Protein AF-A0A9D3PNS1-F1 (afdb_monomer)

Organism: Megalops atlanticus (NCBI:txid7932)

Secondary structure (DSSP, 8-state):
--GGGSHHHHHHHHHTT----PPPTT-GGG-HHHHHHHHHHHHIIIII--SSHHHHHHHHHHIIIIIS-HHHHHHHHHHHHHHHHHHHHTTT-----

Radius of gyration: 16.99 Å; Cα contacts (8 Å, |Δi|>4): 52; chains: 1; bounding box: 42×31×45 Å

Foldseek 3Di:
DPPCPDPVNVVVCVVVVHPDDDDDPPCVVLPLVVVVVVVLVCCCVPPQVDPDPVSNVVSSVCCVVPVPDPVNSVVSVVVSVVVVVQCVVCVNDDPVD

InterPro domains:
  IPR036397 Ribonuclease H superfamily [G3DSA:3.30.420.10] (2-96)
  IPR038717 Tc1-like transposase, DDE domain [PF13358] (5-57)

Sequence (97 aa):
MIPNTATSVRACIESEGINWVPTPAESPDLNPIELVWASMKRCIRCEAKPKSRDELISAIQSFWKYKLTTKVCNNYIDHLDKVIEQVIVLNDGPTGM

Nearest PDB structures (foldseek):
  3k9j-assembly2_A  TM=8.234E-01  e=2.809E-01  Homo sapiens
  3f2k-assembly2_B  TM=8.281E-01  e=4.764E-01  Homo sapiens
  3f2k-assembly1_A  TM=4.246E-01  e=1.732E+00  Homo sapiens
  4cie-assembly1_B  TM=4.092E-01  e=3.303E+00  Human immunodeficiency virus 1

Solvent-accessible surface area (backbone atoms only — not comparable to full-atom values): 5948 Å² total; per-residue (Å²): 130,64,77,86,71,35,71,72,47,48,53,48,38,58,74,70,67,54,88,79,78,87,76,66,83,96,45,63,86,77,39,57,65,52,58,52,49,53,51,49,53,47,44,41,66,73,68,64,56,57,90,47,72,66,48,42,53,51,44,53,54,45,38,59,73,69,63,63,39,72,69,54,52,47,54,44,54,63,46,39,60,56,49,52,56,44,30,61,75,49,71,77,40,89,76,91,123

pLDDT: mean 85.48, std 12.01, range [47.34, 98.38]

Structure (mmCIF, N/CA/C/O backbone):
data_AF-A0A9D3PNS1-F1
#
_entry.id   AF-A0A9D3PNS1-F1
#
loop_
_atom_site.group_PDB
_atom_site.id
_atom_site.type_symbol
_atom_site.label_atom_id
_atom_site.label_alt_id
_atom_site.label_comp_id
_atom_site.label_asym_id
_atom_site.label_entity_id
_atom_site.label_seq_id
_atom_site.pdbx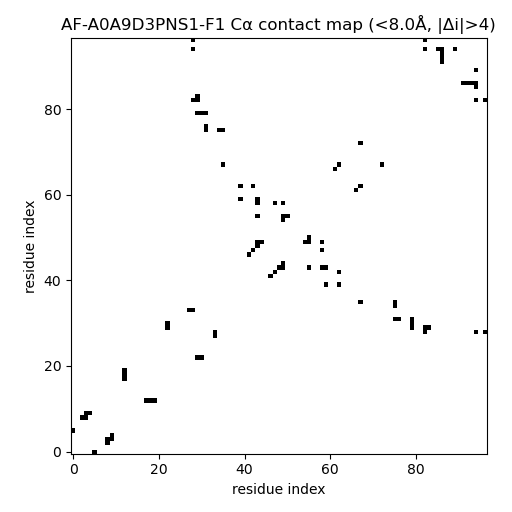_PDB_ins_code
_atom_site.Cartn_x
_atom_site.Cartn_y
_atom_site.Cartn_z
_atom_site.occupancy
_atom_site.B_iso_or_equiv
_atom_site.auth_seq_id
_atom_site.auth_comp_id
_atom_site.auth_asym_id
_atom_site.auth_atom_id
_atom_site.pdbx_PDB_model_num
ATOM 1 N N . MET A 1 1 ? 15.929 20.005 -6.134 1.00 47.34 1 MET A N 1
ATOM 2 C CA . MET A 1 1 ? 16.570 18.673 -6.124 1.00 47.34 1 MET A CA 1
ATOM 3 C C . MET A 1 1 ? 15.555 17.702 -5.554 1.00 47.34 1 MET A C 1
ATOM 5 O O . MET A 1 1 ? 15.073 17.966 -4.460 1.00 47.34 1 MET A O 1
ATOM 9 N N . ILE A 1 2 ? 15.165 16.661 -6.293 1.00 57.53 2 ILE A N 1
ATOM 10 C CA . ILE A 1 2 ? 14.289 15.618 -5.744 1.00 57.53 2 ILE A CA 1
ATOM 11 C C . ILE A 1 2 ? 15.157 14.786 -4.778 1.00 57.53 2 ILE A C 1
ATOM 13 O O . ILE A 1 2 ? 16.255 14.385 -5.175 1.00 57.53 2 ILE A O 1
ATOM 17 N N . PRO A 1 3 ? 14.761 14.583 -3.506 1.00 68.94 3 PRO A N 1
ATOM 18 C CA . PRO A 1 3 ? 15.649 14.003 -2.492 1.00 68.94 3 PRO A CA 1
ATOM 19 C C . PRO A 1 3 ? 16.205 12.622 -2.863 1.00 68.94 3 PRO A C 1
ATOM 21 O O . PRO A 1 3 ? 17.342 12.306 -2.526 1.00 68.94 3 PRO A O 1
ATOM 24 N N . ASN A 1 4 ? 15.438 11.823 -3.609 1.00 68.25 4 ASN A N 1
ATOM 25 C CA . ASN A 1 4 ? 15.802 10.469 -4.032 1.00 68.25 4 ASN A CA 1
ATOM 26 C C . ASN A 1 4 ? 16.830 10.408 -5.182 1.00 68.25 4 ASN A C 1
ATOM 28 O O . ASN A 1 4 ? 17.251 9.317 -5.547 1.00 68.25 4 ASN A O 1
ATOM 32 N N . THR A 1 5 ? 17.256 11.543 -5.750 1.00 72.81 5 THR A N 1
ATOM 33 C CA . THR A 1 5 ? 18.278 11.590 -6.816 1.00 72.81 5 THR A CA 1
ATOM 34 C C . THR A 1 5 ? 19.555 12.324 -6.405 1.00 72.81 5 THR A C 1
ATOM 36 O O . THR A 1 5 ? 20.395 12.607 -7.260 1.00 72.81 5 THR A O 1
ATOM 39 N N . ALA A 1 6 ? 19.703 12.680 -5.126 1.00 84.81 6 ALA A N 1
ATOM 40 C CA . ALA A 1 6 ? 20.919 13.309 -4.618 1.00 84.81 6 ALA A CA 1
ATOM 41 C C . ALA A 1 6 ? 22.137 12.378 -4.777 1.00 84.81 6 ALA A C 1
ATOM 43 O O . ALA A 1 6 ? 22.010 11.158 -4.681 1.00 84.81 6 ALA A O 1
ATOM 44 N N . THR A 1 7 ? 23.330 12.947 -4.978 1.00 83.69 7 THR A N 1
ATOM 45 C CA . THR A 1 7 ? 24.572 12.180 -5.199 1.00 83.69 7 THR A CA 1
A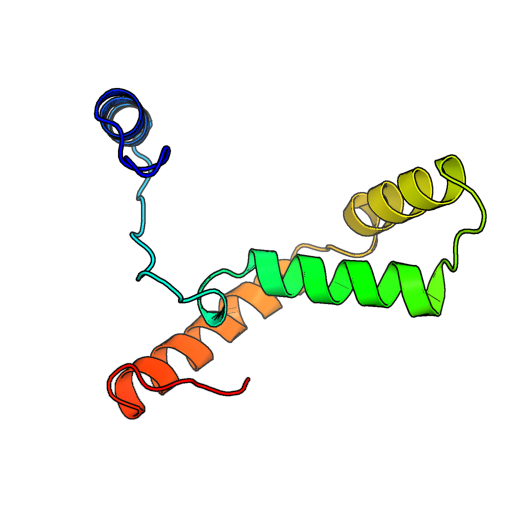TOM 46 C C . THR A 1 7 ? 24.853 11.183 -4.076 1.00 83.69 7 THR A C 1
ATOM 48 O O . THR A 1 7 ? 25.213 10.042 -4.342 1.00 83.69 7 THR A O 1
ATOM 51 N N . SER A 1 8 ? 24.631 11.587 -2.823 1.00 87.56 8 SER A N 1
ATOM 52 C CA . SER A 1 8 ? 24.790 10.715 -1.655 1.00 87.56 8 SER A CA 1
ATOM 53 C C . SER A 1 8 ? 23.806 9.542 -1.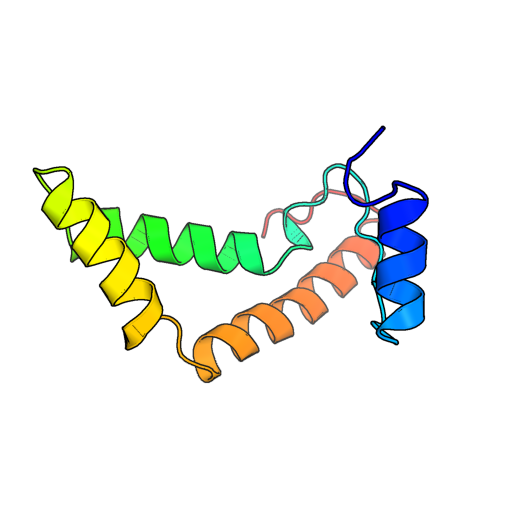648 1.00 87.56 8 SER A C 1
ATOM 55 O O . SER A 1 8 ? 24.173 8.439 -1.257 1.00 87.56 8 SER A O 1
ATOM 57 N N . VAL A 1 9 ? 22.571 9.758 -2.110 1.00 85.75 9 VAL A N 1
ATOM 58 C CA . VAL A 1 9 ? 21.550 8.706 -2.211 1.00 85.75 9 VAL A CA 1
ATOM 59 C C . VAL A 1 9 ? 21.905 7.724 -3.323 1.00 85.75 9 VAL A C 1
ATOM 61 O O . VAL A 1 9 ? 21.829 6.521 -3.104 1.00 85.75 9 VAL A O 1
ATOM 64 N N . ARG A 1 10 ? 22.366 8.213 -4.482 1.00 84.38 10 ARG A N 1
ATOM 65 C CA . ARG A 1 10 ? 22.826 7.352 -5.585 1.00 84.38 10 ARG A CA 1
ATOM 66 C C . ARG A 1 10 ? 24.014 6.484 -5.181 1.00 84.38 10 ARG A C 1
ATOM 68 O O . ARG A 1 10 ? 23.966 5.282 -5.393 1.00 84.38 10 ARG A O 1
ATOM 75 N N . ALA A 1 11 ? 25.015 7.072 -4.524 1.00 88.06 11 ALA A N 1
ATOM 76 C CA . ALA A 1 11 ? 26.171 6.329 -4.025 1.00 88.06 11 ALA A CA 1
ATOM 77 C C . ALA A 1 11 ? 25.771 5.226 -3.028 1.00 88.06 11 ALA A C 1
ATOM 79 O O . ALA A 1 11 ? 26.340 4.142 -3.064 1.00 88.06 11 ALA A O 1
ATOM 80 N N . CYS A 1 12 ? 24.772 5.483 -2.175 1.00 89.25 12 CYS A N 1
ATOM 81 C CA . CYS A 1 12 ? 24.231 4.489 -1.245 1.00 89.25 12 CYS A CA 1
ATOM 82 C C . CYS A 1 12 ? 23.479 3.360 -1.972 1.00 89.25 12 CYS A C 1
ATOM 84 O O . CYS A 1 12 ? 23.711 2.185 -1.706 1.00 89.25 12 CYS A O 1
ATOM 86 N N . ILE A 1 13 ? 22.617 3.700 -2.936 1.00 88.62 13 ILE A N 1
ATOM 87 C CA . ILE A 1 13 ? 21.908 2.714 -3.770 1.00 88.62 13 ILE A CA 1
ATOM 88 C C . ILE A 1 13 ? 22.909 1.802 -4.492 1.00 88.62 13 ILE A C 1
ATOM 90 O O . ILE A 1 13 ? 22.741 0.583 -4.491 1.00 88.62 13 ILE A O 1
ATOM 94 N N . GLU A 1 14 ? 23.962 2.388 -5.067 1.00 88.62 14 GLU A N 1
ATOM 95 C CA . GLU A 1 14 ? 25.028 1.655 -5.752 1.00 88.62 14 GLU A CA 1
ATOM 96 C C . GLU A 1 14 ? 25.836 0.776 -4.786 1.00 88.62 14 GLU A C 1
ATOM 98 O O . GLU A 1 14 ? 26.072 -0.392 -5.094 1.00 88.62 14 GLU A O 1
ATOM 103 N N . SER A 1 15 ? 26.225 1.287 -3.610 1.00 93.31 15 SER A N 1
ATOM 104 C CA . SER A 1 15 ? 27.013 0.515 -2.636 1.00 93.31 15 SER A CA 1
ATOM 105 C C . SER A 1 15 ? 26.260 -0.682 -2.060 1.00 93.31 15 SER A C 1
ATOM 107 O O . SER A 1 15 ? 26.875 -1.701 -1.762 1.00 93.31 15 SER A O 1
ATOM 109 N N . GLU A 1 16 ? 24.938 -0.570 -1.923 1.00 92.94 16 GLU A N 1
ATOM 110 C CA . GLU A 1 16 ? 24.065 -1.653 -1.454 1.00 92.94 16 GLU A CA 1
ATOM 111 C C . GLU A 1 16 ? 23.669 -2.629 -2.582 1.00 92.94 16 GLU A C 1
ATOM 113 O O . GLU A 1 16 ? 22.956 -3.602 -2.342 1.00 92.94 16 GLU A O 1
ATOM 118 N N . GLY A 1 17 ? 24.103 -2.386 -3.828 1.00 91.38 17 GLY A N 1
ATOM 119 C CA . GLY A 1 17 ? 23.756 -3.224 -4.980 1.00 91.38 17 GLY A CA 1
ATOM 120 C C . GLY A 1 17 ? 22.261 -3.214 -5.318 1.00 91.38 17 GLY A C 1
ATOM 121 O O . GLY A 1 17 ? 21.743 -4.177 -5.887 1.00 91.38 17 GLY A O 1
ATOM 122 N N . ILE A 1 18 ? 21.545 -2.147 -4.949 1.00 89.19 18 ILE A N 1
ATOM 123 C CA . ILE A 1 18 ? 20.103 -2.030 -5.161 1.00 89.19 18 ILE A CA 1
ATOM 124 C C . ILE A 1 18 ? 19.843 -1.697 -6.630 1.00 89.19 18 ILE A C 1
ATOM 126 O O . ILE A 1 18 ? 20.269 -0.658 -7.136 1.00 89.19 18 ILE A O 1
ATOM 130 N N . ASN A 1 19 ? 19.070 -2.546 -7.309 1.00 86.06 19 ASN A N 1
ATOM 131 C CA . ASN A 1 19 ? 18.571 -2.247 -8.647 1.00 86.06 19 ASN A CA 1
ATOM 132 C C . ASN A 1 19 ? 17.450 -1.199 -8.568 1.00 86.06 19 ASN A C 1
ATOM 134 O O . ASN A 1 19 ? 16.271 -1.532 -8.428 1.00 86.06 19 ASN A O 1
ATOM 138 N N . TRP A 1 20 ? 17.827 0.077 -8.595 1.00 82.12 20 TRP A N 1
ATOM 139 C CA . TRP A 1 20 ? 16.877 1.180 -8.556 1.00 82.12 20 TRP A CA 1
ATOM 140 C C . TRP A 1 20 ? 16.234 1.408 -9.924 1.00 82.12 20 TRP A C 1
ATOM 142 O O . TRP A 1 20 ? 16.914 1.681 -10.912 1.00 82.12 20 TRP A O 1
ATOM 152 N N . VAL A 1 21 ? 14.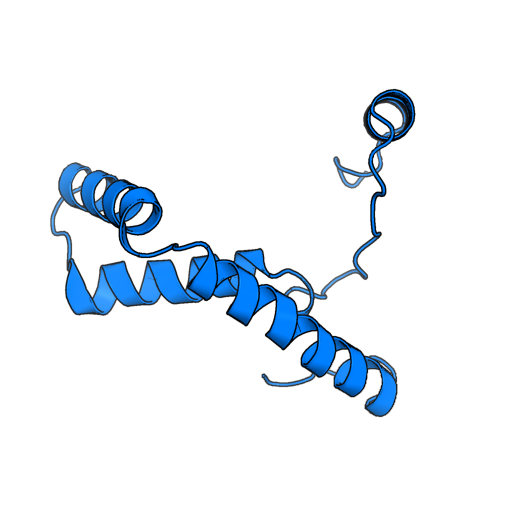903 1.347 -9.959 1.00 79.50 21 VAL A N 1
ATOM 153 C CA . VAL A 1 21 ? 14.107 1.639 -11.152 1.00 79.50 21 VAL A CA 1
ATOM 154 C C . VAL A 1 21 ? 13.624 3.092 -11.077 1.00 79.50 21 VAL A C 1
ATOM 156 O O . VAL A 1 21 ? 12.863 3.428 -10.164 1.00 79.50 21 VAL A O 1
ATOM 159 N N . PRO A 1 22 ? 14.050 3.977 -11.997 1.00 74.25 22 PRO A N 1
ATOM 160 C CA . PRO A 1 22 ? 13.567 5.349 -12.030 1.00 74.25 22 PRO A CA 1
ATOM 161 C C . PRO A 1 22 ? 12.105 5.385 -12.484 1.00 74.25 22 PRO A C 1
ATOM 163 O O . PRO A 1 22 ? 11.768 4.936 -13.577 1.00 74.25 22 PRO A O 1
ATOM 166 N N . THR A 1 23 ? 11.233 5.944 -11.650 1.00 72.56 23 THR A N 1
ATOM 167 C CA . THR A 1 23 ? 9.831 6.191 -12.006 1.00 72.56 23 THR A CA 1
ATOM 168 C C . THR A 1 23 ? 9.723 7.502 -12.792 1.00 72.56 23 THR A C 1
ATOM 170 O O . THR A 1 23 ? 10.351 8.490 -12.390 1.00 72.56 23 THR A O 1
ATOM 173 N N . PRO A 1 24 ? 8.940 7.555 -13.884 1.00 76.31 24 PRO A N 1
ATOM 174 C CA . PRO A 1 24 ? 8.658 8.807 -14.577 1.00 76.31 24 PRO A CA 1
ATOM 175 C C . PRO A 1 24 ? 7.976 9.827 -13.651 1.00 76.31 24 PRO A C 1
ATOM 177 O O . PRO A 1 24 ? 7.308 9.470 -12.676 1.00 76.31 24 PRO A O 1
ATOM 180 N N . ALA A 1 25 ? 8.160 11.116 -13.943 1.00 74.44 25 ALA A N 1
ATOM 181 C CA . ALA A 1 25 ? 7.481 12.179 -13.204 1.00 74.44 25 ALA A CA 1
ATOM 182 C C . ALA A 1 25 ? 5.954 12.065 -13.369 1.00 74.44 25 ALA A C 1
ATOM 184 O O . ALA A 1 25 ? 5.479 11.578 -14.392 1.00 74.44 25 ALA A O 1
ATOM 185 N N . GLU A 1 26 ? 5.196 12.511 -12.361 1.00 75.25 26 GLU A N 1
ATOM 186 C CA . GLU A 1 26 ? 3.721 12.525 -12.390 1.00 75.25 26 GLU A CA 1
ATOM 187 C C . GLU A 1 26 ? 3.073 11.158 -12.706 1.00 75.25 26 GLU A C 1
ATOM 189 O O . GLU A 1 26 ? 1.979 11.099 -13.256 1.00 75.25 26 GLU A O 1
ATOM 194 N N . SER A 1 27 ? 3.7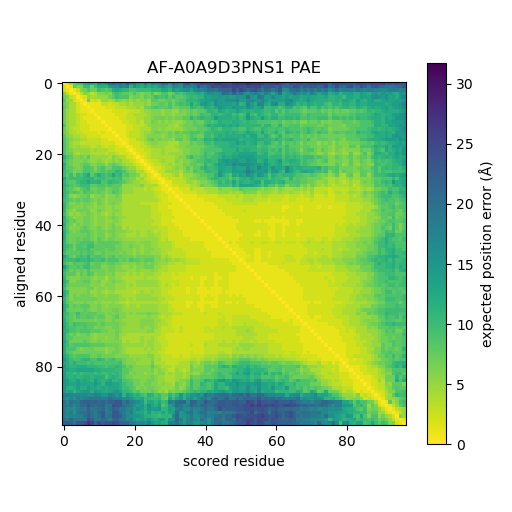32 10.047 -12.351 1.00 75.94 27 SER A N 1
ATOM 195 C CA . SER A 1 27 ? 3.250 8.681 -12.624 1.00 75.94 27 SER A CA 1
ATOM 196 C C . SER A 1 27 ? 2.918 7.901 -11.342 1.00 75.94 27 SER A C 1
ATOM 198 O O . SER A 1 27 ? 3.581 6.902 -11.043 1.00 75.94 27 SER A O 1
ATOM 200 N N . PRO A 1 28 ? 1.917 8.334 -10.547 1.00 74.56 28 PRO A N 1
ATOM 201 C CA . PRO A 1 28 ? 1.507 7.610 -9.342 1.00 74.56 28 PRO A CA 1
ATOM 202 C C . PRO A 1 28 ? 0.989 6.202 -9.667 1.00 74.56 28 PRO A C 1
ATOM 204 O O . PRO A 1 28 ? 1.201 5.284 -8.877 1.00 74.56 28 PRO A O 1
ATOM 207 N N . ASP A 1 29 ? 0.403 6.015 -10.853 1.00 75.88 29 ASP A N 1
ATOM 208 C CA . ASP A 1 29 ? -0.134 4.738 -11.344 1.00 75.88 29 ASP A CA 1
ATOM 209 C C . ASP A 1 29 ? 0.946 3.644 -11.444 1.00 75.88 29 ASP A C 1
ATOM 211 O O . ASP A 1 29 ? 0.651 2.454 -11.355 1.00 75.88 29 ASP A O 1
ATOM 215 N N . LEU A 1 30 ? 2.217 4.041 -11.579 1.00 77.31 30 LEU A N 1
ATOM 216 C CA . LEU A 1 30 ? 3.364 3.133 -11.662 1.00 77.31 30 LEU A CA 1
ATOM 217 C C . LEU A 1 30 ? 3.979 2.798 -10.296 1.00 77.31 30 LEU A C 1
ATOM 219 O O . LEU A 1 30 ? 4.950 2.044 -10.226 1.00 77.31 30 LEU A O 1
ATOM 223 N N . ASN A 1 31 ? 3.442 3.341 -9.199 1.00 83.19 31 ASN A N 1
ATOM 224 C CA . ASN A 1 31 ? 3.951 3.090 -7.858 1.00 83.19 31 ASN A CA 1
ATOM 225 C C . ASN A 1 31 ? 2.992 2.178 -7.067 1.00 83.19 31 ASN A C 1
ATOM 227 O O . ASN A 1 31 ? 1.941 2.632 -6.605 1.00 83.19 31 ASN A O 1
ATOM 231 N N . PRO A 1 32 ? 3.353 0.907 -6.808 1.00 83.00 32 PRO A N 1
ATOM 232 C CA . PRO A 1 32 ? 2.447 -0.058 -6.179 1.00 83.00 32 PRO A CA 1
ATOM 233 C C . PRO A 1 32 ? 2.051 0.334 -4.752 1.00 83.00 32 PRO A C 1
ATOM 235 O O . PRO A 1 32 ? 1.036 -0.140 -4.238 1.00 83.00 32 PRO A O 1
ATOM 238 N N . ILE A 1 33 ? 2.815 1.213 -4.091 1.00 87.69 33 ILE A N 1
ATOM 239 C CA . ILE A 1 33 ? 2.452 1.703 -2.760 1.00 87.69 33 ILE A CA 1
ATOM 240 C C . ILE A 1 33 ? 1.161 2.535 -2.786 1.00 87.69 33 ILE A C 1
ATOM 242 O O . ILE A 1 33 ? 0.429 2.544 -1.797 1.00 87.69 33 ILE A O 1
ATOM 246 N N . GLU A 1 34 ? 0.822 3.168 -3.913 1.00 89.12 34 GLU A N 1
ATOM 247 C CA . GLU A 1 34 ? -0.429 3.919 -4.051 1.00 89.12 34 GLU A CA 1
ATOM 248 C C . GLU A 1 34 ? -1.647 2.989 -3.979 1.00 89.12 34 GLU A C 1
ATOM 250 O O . GLU A 1 34 ? -2.644 3.313 -3.324 1.00 89.12 34 GLU A O 1
ATOM 255 N N . LEU A 1 35 ? -1.536 1.772 -4.527 1.00 90.19 35 LEU A N 1
ATOM 256 C CA . LEU A 1 35 ? -2.559 0.725 -4.404 1.00 90.19 35 LEU A CA 1
ATOM 257 C C . LEU A 1 35 ? -2.714 0.264 -2.948 1.00 90.19 35 LEU A C 1
ATOM 259 O O . LEU A 1 35 ? -3.836 0.090 -2.454 1.00 90.19 35 LEU A O 1
ATOM 263 N N . VAL A 1 36 ? -1.597 0.137 -2.222 1.00 94.00 36 VAL A N 1
ATOM 264 C CA . VAL A 1 36 ? -1.605 -0.161 -0.781 1.00 94.00 36 VAL A CA 1
ATOM 265 C C . VAL A 1 36 ? -2.328 0.947 -0.015 1.00 94.00 36 VAL A C 1
ATOM 267 O O . VAL A 1 36 ? -3.211 0.658 0.798 1.00 94.00 36 VAL A O 1
ATOM 270 N N . TRP A 1 37 ? -2.029 2.215 -0.304 1.00 94.25 37 TRP A N 1
ATOM 271 C CA . TRP A 1 37 ? -2.675 3.358 0.337 1.00 94.25 37 TRP A CA 1
ATOM 272 C C . TRP A 1 37 ? -4.158 3.474 0.021 1.00 94.25 37 TRP A C 1
ATOM 274 O O . TRP A 1 37 ? -4.953 3.762 0.923 1.00 94.25 37 TRP A O 1
ATOM 284 N N . ALA A 1 38 ? -4.564 3.232 -1.222 1.00 92.81 38 ALA A N 1
ATOM 285 C CA . ALA A 1 38 ? -5.969 3.202 -1.610 1.00 92.81 38 ALA A CA 1
ATOM 286 C C . ALA A 1 38 ? -6.736 2.124 -0.826 1.00 92.81 38 ALA A C 1
ATOM 288 O O . ALA A 1 38 ? -7.787 2.407 -0.236 1.00 92.81 38 ALA A O 1
ATOM 289 N N . SER A 1 39 ? -6.170 0.917 -0.742 1.00 94.44 39 SER A N 1
ATOM 290 C CA . SER A 1 39 ? -6.738 -0.209 0.004 1.00 94.44 39 SER A CA 1
ATOM 291 C C . SER A 1 39 ? -6.814 0.070 1.510 1.00 94.44 39 SER A C 1
ATOM 293 O O . SER A 1 39 ? -7.870 -0.110 2.125 1.00 94.44 39 SER A O 1
ATOM 295 N N . MET A 1 40 ? -5.751 0.625 2.100 1.00 97.12 40 MET A N 1
ATOM 296 C CA . MET A 1 40 ? -5.714 0.995 3.517 1.00 97.12 40 MET A CA 1
ATOM 297 C C . MET A 1 40 ? -6.768 2.054 3.849 1.00 97.12 40 MET A C 1
ATOM 299 O O . MET A 1 40 ? -7.557 1.874 4.779 1.00 97.12 40 MET A O 1
ATOM 303 N N . LYS A 1 41 ? -6.837 3.140 3.066 1.00 95.94 41 LYS A N 1
ATOM 304 C CA . LYS A 1 41 ? -7.838 4.203 3.252 1.00 95.94 41 LYS A CA 1
ATOM 305 C C . LYS A 1 41 ? -9.259 3.649 3.153 1.00 95.94 41 LYS A C 1
ATOM 307 O O . LYS A 1 41 ? -10.116 4.028 3.952 1.00 95.94 41 LYS A O 1
ATOM 312 N N . ARG A 1 42 ? -9.516 2.732 2.212 1.00 96.62 42 ARG A N 1
ATOM 313 C CA . ARG A 1 42 ? -10.812 2.049 2.086 1.00 96.62 42 ARG A CA 1
ATOM 314 C C . ARG A 1 42 ? -11.128 1.206 3.321 1.00 96.62 42 ARG A C 1
ATOM 316 O O . ARG A 1 42 ? -12.221 1.348 3.859 1.00 96.62 42 ARG A O 1
ATOM 323 N N . CYS A 1 43 ? -10.186 0.393 3.798 1.00 96.19 43 CYS A N 1
ATOM 324 C CA . CYS A 1 43 ? -10.352 -0.423 5.005 1.00 96.19 43 CYS A CA 1
ATOM 325 C C . CYS A 1 43 ? -10.662 0.448 6.233 1.00 96.19 43 CYS A C 1
ATOM 327 O O . CYS A 1 43 ? -11.619 0.193 6.962 1.00 96.19 43 CYS A O 1
ATOM 329 N N . ILE A 1 44 ? -9.902 1.525 6.440 1.00 97.69 44 ILE A N 1
ATOM 330 C CA . ILE A 1 44 ? -10.102 2.440 7.570 1.00 97.69 44 ILE A CA 1
ATOM 331 C C . ILE A 1 44 ? -11.480 3.110 7.493 1.00 97.69 44 ILE A C 1
ATOM 333 O O . ILE A 1 44 ? -12.202 3.156 8.487 1.00 97.69 44 ILE A O 1
ATOM 337 N N . ARG A 1 45 ? -11.875 3.596 6.311 1.00 97.12 45 ARG A N 1
ATOM 338 C CA . ARG A 1 45 ? -13.142 4.312 6.111 1.00 97.12 45 ARG A CA 1
ATOM 339 C C . ARG A 1 45 ? -14.370 3.404 6.195 1.00 97.12 45 ARG A C 1
ATOM 341 O O . ARG A 1 45 ? -15.406 3.830 6.699 1.00 97.12 45 ARG A O 1
ATOM 348 N N . CYS A 1 46 ? -14.287 2.191 5.654 1.00 96.62 46 CYS A N 1
ATOM 349 C CA . CYS A 1 46 ? -15.446 1.317 5.473 1.00 96.62 46 CYS A CA 1
ATOM 350 C C . CYS A 1 46 ? -15.578 0.241 6.555 1.00 96.62 46 CYS A C 1
ATOM 352 O O . CYS A 1 46 ? -16.707 -0.137 6.862 1.00 96.62 46 CYS A O 1
ATOM 354 N N . GLU A 1 47 ? -14.471 -0.227 7.137 1.00 95.31 47 GLU A N 1
ATOM 355 C CA . GLU A 1 47 ? -14.464 -1.313 8.127 1.00 95.31 47 GLU A CA 1
ATOM 356 C C . GLU A 1 47 ? -14.185 -0.777 9.535 1.00 95.31 47 GLU A C 1
ATOM 358 O O . GLU A 1 47 ? -15.051 -0.871 10.398 1.00 95.31 47 GLU A O 1
ATOM 363 N N . ALA A 1 48 ? -13.013 -0.168 9.761 1.00 95.88 48 ALA A N 1
ATOM 364 C CA . ALA A 1 48 ? -12.574 0.218 11.108 1.00 95.88 48 ALA A CA 1
ATOM 365 C C . ALA A 1 48 ? -13.333 1.427 11.683 1.00 95.88 48 ALA A C 1
ATOM 367 O O . ALA A 1 48 ? -13.627 1.456 12.873 1.00 95.88 48 ALA A O 1
ATOM 368 N N . LYS A 1 49 ? -13.650 2.420 10.839 1.00 97.31 49 LYS A N 1
ATOM 369 C CA . LYS A 1 49 ? -14.428 3.630 11.173 1.00 97.31 49 LYS A CA 1
ATOM 370 C C . LYS A 1 49 ? -14.004 4.312 12.492 1.00 97.31 49 LYS A C 1
ATOM 372 O O . LYS A 1 49 ? -14.875 4.598 13.320 1.00 97.31 49 LYS A O 1
ATOM 377 N N . PRO A 1 50 ? -12.704 4.611 12.678 1.00 97.44 50 PRO A N 1
ATOM 378 C CA . PRO A 1 50 ? -12.194 5.135 13.939 1.00 97.44 50 PRO A CA 1
ATOM 379 C C . PRO A 1 50 ? -12.826 6.486 14.296 1.00 97.44 50 PRO A C 1
ATOM 381 O O . PRO A 1 50 ? -13.096 7.319 13.425 1.00 97.44 50 PRO A O 1
ATOM 384 N N . LYS A 1 51 ? -13.047 6.706 15.591 1.00 97.81 51 LYS A N 1
ATOM 385 C CA . LYS A 1 51 ? -13.579 7.942 16.187 1.00 97.81 51 LYS A CA 1
ATOM 386 C C . LYS A 1 51 ? -12.550 8.683 17.032 1.00 97.81 51 LYS A C 1
ATOM 388 O O . LYS A 1 51 ? -12.798 9.814 17.439 1.00 97.81 51 LYS A O 1
ATOM 393 N N . SER A 1 52 ? -11.389 8.073 17.248 1.00 98.25 52 SER A N 1
ATOM 394 C CA . SER A 1 52 ? -10.262 8.663 17.957 1.00 98.25 52 SER A CA 1
ATOM 395 C C . SER A 1 52 ? -8.956 8.471 17.186 1.00 98.25 52 SER A C 1
ATOM 397 O O . SER A 1 52 ? -8.843 7.644 16.276 1.00 98.25 52 SER A O 1
ATOM 399 N N . ARG A 1 53 ? -7.940 9.247 17.572 1.00 98.12 53 ARG A N 1
ATOM 400 C CA . ARG A 1 53 ? -6.583 9.111 17.034 1.00 98.12 53 ARG A CA 1
ATOM 401 C C . ARG A 1 53 ? -6.005 7.721 17.310 1.00 98.12 53 ARG A C 1
ATOM 403 O O . ARG A 1 53 ? -5.365 7.150 16.431 1.00 98.12 53 ARG A O 1
ATOM 410 N N . ASP A 1 54 ? -6.238 7.177 18.498 1.00 98.38 54 ASP A N 1
ATOM 411 C CA . ASP A 1 54 ? -5.648 5.899 18.904 1.00 98.38 54 ASP A CA 1
ATOM 412 C C . ASP A 1 54 ? -6.309 4.719 18.184 1.00 98.38 54 ASP A C 1
ATOM 414 O O . ASP A 1 54 ? -5.624 3.785 17.761 1.00 98.38 54 ASP A O 1
ATOM 418 N N . GLU A 1 55 ? -7.617 4.801 17.927 1.00 98.00 55 GLU A N 1
ATOM 419 C CA . GLU A 1 55 ? -8.310 3.854 17.048 1.00 98.00 55 GLU A CA 1
ATOM 420 C C . GLU A 1 55 ? -7.787 3.930 15.610 1.00 98.00 55 GLU A C 1
ATOM 422 O O . GLU A 1 55 ? -7.596 2.895 14.974 1.00 98.00 55 GLU A O 1
ATOM 427 N N . LEU A 1 56 ? -7.505 5.134 15.094 1.00 98.25 56 LEU A N 1
ATOM 428 C CA . LEU A 1 56 ? -6.934 5.298 13.755 1.00 98.25 56 LEU A CA 1
ATOM 429 C C . LEU A 1 56 ? -5.542 4.660 13.657 1.00 98.25 56 LEU A C 1
ATOM 431 O O . LEU A 1 56 ? -5.272 3.926 12.706 1.00 98.25 56 LEU A O 1
ATOM 435 N N . ILE A 1 57 ? -4.674 4.898 14.643 1.00 98.31 57 ILE A N 1
ATOM 436 C CA . ILE A 1 57 ? -3.340 4.283 14.703 1.00 98.31 57 ILE A CA 1
ATOM 437 C C . ILE A 1 57 ? -3.459 2.759 14.760 1.00 98.31 57 ILE A C 1
ATOM 439 O O . ILE A 1 57 ? -2.799 2.060 13.988 1.00 98.31 57 ILE A O 1
ATOM 443 N N . SER A 1 58 ? -4.347 2.246 15.612 1.00 98.06 58 SER A N 1
ATOM 444 C CA . SER A 1 58 ? -4.587 0.808 15.758 1.00 98.06 58 SER A CA 1
ATOM 445 C C . SER A 1 58 ? -5.111 0.181 14.462 1.00 98.06 58 SER A C 1
ATOM 447 O O . SER A 1 58 ? -4.689 -0.915 14.085 1.00 98.06 58 SER A O 1
ATOM 449 N N . ALA A 1 59 ? -5.989 0.881 13.738 1.00 98.06 59 ALA A N 1
ATOM 450 C CA . ALA A 1 59 ? -6.510 0.441 12.448 1.00 98.06 59 ALA A CA 1
ATOM 451 C C . ALA A 1 59 ? -5.415 0.389 11.371 1.00 98.06 59 ALA A C 1
ATOM 453 O O . ALA A 1 59 ? -5.339 -0.593 10.632 1.00 98.06 59 ALA A O 1
ATOM 454 N N . ILE A 1 60 ? -4.538 1.399 11.311 1.00 98.06 60 ILE A N 1
ATOM 455 C CA . ILE A 1 60 ? -3.387 1.419 10.395 1.00 98.06 60 ILE A CA 1
ATOM 456 C C . ILE A 1 60 ? -2.462 0.234 10.693 1.00 98.06 60 ILE A C 1
ATOM 458 O O . ILE A 1 60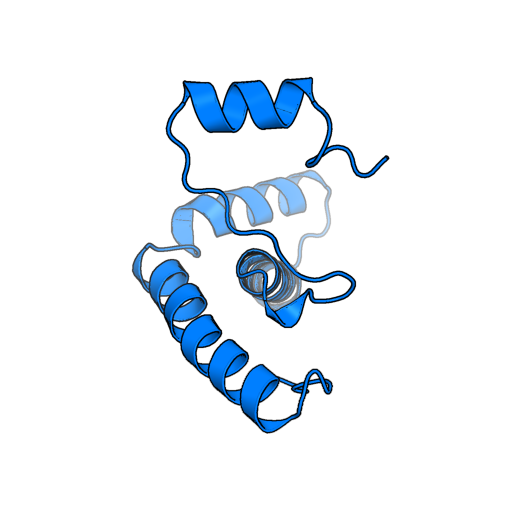 ? -2.164 -0.555 9.799 1.00 98.06 60 ILE A O 1
ATOM 462 N N . GLN A 1 61 ?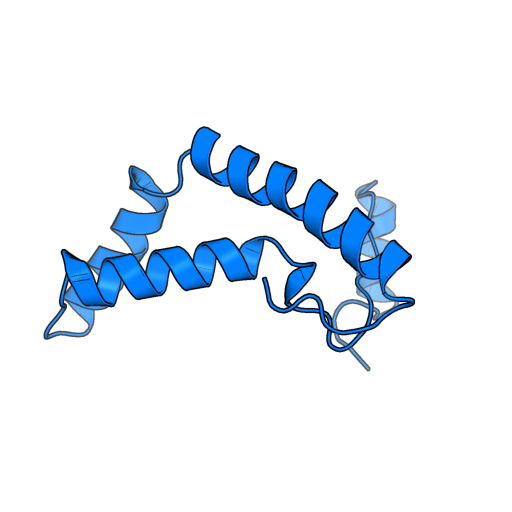 -2.055 0.051 11.952 1.00 98.00 61 GLN A N 1
ATOM 463 C CA . GLN A 1 61 ? -1.186 -1.060 12.360 1.00 98.00 61 GLN A CA 1
ATOM 464 C C . GLN A 1 61 ? -1.810 -2.426 12.048 1.00 98.00 61 GLN A C 1
ATOM 466 O O . GLN A 1 61 ? -1.131 -3.328 11.556 1.00 98.00 61 GLN A O 1
ATOM 471 N N . SER A 1 62 ? -3.114 -2.573 12.288 1.00 97.44 62 SER A N 1
ATOM 472 C CA . SER A 1 62 ? -3.846 -3.808 11.998 1.00 97.44 62 SER A CA 1
ATOM 473 C C . SER A 1 62 ? -3.935 -4.090 10.500 1.00 97.44 62 SER A C 1
ATOM 475 O O . SER A 1 62 ? -3.796 -5.241 10.089 1.00 97.44 62 SER A O 1
ATOM 477 N N . PHE A 1 63 ? -4.123 -3.061 9.668 1.00 97.62 63 PHE A N 1
ATOM 478 C CA . PHE A 1 63 ? -4.099 -3.215 8.215 1.00 97.62 63 PHE A CA 1
ATOM 479 C C . PHE A 1 63 ? -2.752 -3.776 7.748 1.00 97.62 63 PHE A C 1
ATOM 481 O O . PHE A 1 63 ? -2.718 -4.800 7.064 1.00 97.62 63 PHE A O 1
ATOM 488 N N . TRP A 1 64 ? -1.647 -3.167 8.181 1.00 96.31 64 TRP A N 1
ATOM 489 C CA . TRP A 1 64 ? -0.302 -3.631 7.837 1.00 96.31 64 TRP A CA 1
ATOM 490 C C . TRP A 1 64 ? -0.028 -5.056 8.305 1.00 96.31 64 TRP A C 1
ATOM 492 O O . TRP A 1 64 ? 0.535 -5.850 7.561 1.00 96.31 64 TRP A O 1
ATOM 502 N N . LYS A 1 65 ? -0.450 -5.394 9.526 1.00 96.62 65 LYS A N 1
ATOM 503 C CA . LYS A 1 65 ? -0.156 -6.696 10.124 1.00 96.62 65 LYS A CA 1
ATOM 504 C C . LYS A 1 65 ? -1.006 -7.835 9.557 1.00 96.62 65 LYS A C 1
ATOM 506 O O . LYS A 1 65 ? -0.524 -8.962 9.486 1.00 96.62 65 LYS A O 1
ATOM 511 N N . TYR A 1 66 ? -2.263 -7.570 9.200 1.00 96.19 66 TYR A N 1
ATOM 512 C CA . TYR A 1 66 ? -3.235 -8.636 8.923 1.00 96.19 66 TYR A CA 1
ATOM 513 C C . TYR A 1 66 ? -3.886 -8.571 7.540 1.00 96.19 66 TYR A C 1
ATOM 515 O O . TYR A 1 66 ? -4.365 -9.594 7.054 1.00 96.19 66 TYR A O 1
ATOM 523 N N . LYS A 1 67 ? -3.952 -7.397 6.903 1.00 94.31 67 LYS A N 1
ATOM 524 C CA . LYS A 1 67 ? -4.634 -7.220 5.608 1.00 94.31 67 LYS A CA 1
ATOM 525 C C . LYS A 1 67 ? -3.647 -7.203 4.443 1.00 94.31 67 LYS A C 1
ATOM 527 O O . LYS A 1 67 ? -3.940 -7.783 3.397 1.00 94.31 67 LYS A O 1
ATOM 532 N N . LEU A 1 68 ? -2.477 -6.587 4.620 1.00 95.06 68 LEU A N 1
ATOM 533 C CA . LEU A 1 68 ? -1.434 -6.566 3.597 1.00 95.06 68 LEU A CA 1
ATOM 534 C C . LEU A 1 68 ? -0.610 -7.862 3.620 1.00 95.06 68 LEU A C 1
ATOM 536 O O . LEU A 1 68 ? 0.505 -7.922 4.124 1.00 95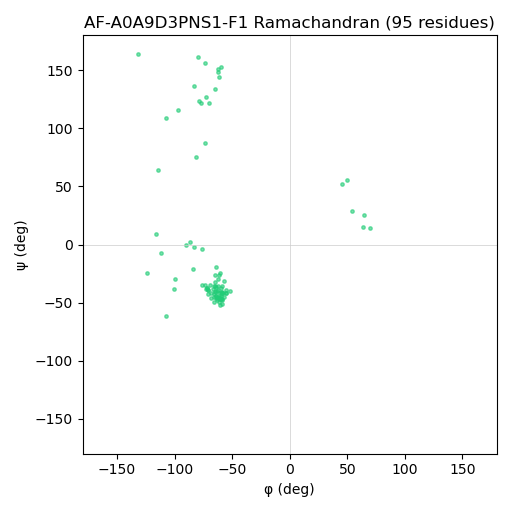.06 68 LEU A O 1
ATOM 540 N N . THR A 1 69 ? -1.200 -8.931 3.093 1.00 95.25 69 THR A N 1
ATOM 541 C CA . THR A 1 69 ? -0.521 -10.227 2.958 1.00 95.25 69 THR A CA 1
ATOM 542 C C . THR A 1 69 ? 0.405 -10.250 1.741 1.00 95.25 69 THR A C 1
ATOM 544 O O . THR A 1 69 ? 0.195 -9.501 0.789 1.00 95.25 69 THR A O 1
ATOM 547 N N . THR A 1 70 ? 1.360 -11.185 1.703 1.00 94.12 70 THR A N 1
ATOM 548 C CA . THR A 1 70 ? 2.223 -11.418 0.528 1.00 94.12 70 THR A CA 1
ATOM 549 C C . THR A 1 70 ? 1.417 -11.611 -0.753 1.00 94.12 70 THR A C 1
ATOM 551 O O . THR A 1 70 ? 1.766 -11.063 -1.789 1.00 94.12 70 THR A O 1
ATOM 554 N N . LYS A 1 71 ? 0.286 -12.326 -0.679 1.00 94.81 71 LYS A N 1
ATOM 555 C CA . LYS A 1 71 ? -0.612 -12.514 -1.824 1.00 94.81 71 LYS A CA 1
ATOM 556 C C . LYS A 1 71 ? -1.172 -11.186 -2.339 1.00 94.81 71 LYS A C 1
ATOM 558 O O . LYS A 1 71 ? -1.257 -10.984 -3.542 1.00 94.81 71 LYS A O 1
ATOM 563 N N . VAL A 1 72 ? -1.561 -10.288 -1.435 1.00 92.62 72 VAL A N 1
ATOM 564 C CA . VAL A 1 72 ? -2.075 -8.962 -1.803 1.00 92.62 72 VAL A CA 1
ATOM 565 C C . VAL A 1 72 ? -0.964 -8.104 -2.411 1.00 92.62 72 VAL A C 1
ATOM 567 O O . VAL A 1 72 ? -1.205 -7.464 -3.428 1.00 92.62 72 VAL A O 1
ATOM 570 N N . CYS A 1 73 ? 0.248 -8.139 -1.850 1.00 92.44 73 CYS A N 1
ATOM 571 C CA . CYS A 1 73 ? 1.403 -7.456 -2.436 1.00 92.44 73 CYS A CA 1
ATOM 572 C C . CYS A 1 73 ? 1.704 -7.956 -3.852 1.00 92.44 73 CYS A C 1
ATOM 574 O O . CYS A 1 73 ? 1.847 -7.138 -4.754 1.00 92.44 73 CYS A O 1
ATOM 576 N N . ASN A 1 74 ? 1.735 -9.276 -4.057 1.00 93.25 74 ASN A N 1
ATOM 577 C CA . ASN A 1 74 ? 1.970 -9.861 -5.377 1.00 93.25 74 ASN A CA 1
ATOM 578 C C . ASN A 1 74 ? 0.898 -9.414 -6.372 1.00 93.25 74 ASN A C 1
ATOM 580 O O . ASN A 1 74 ? 1.239 -8.940 -7.441 1.00 93.25 74 ASN A O 1
ATOM 584 N N . ASN A 1 75 ? -0.382 -9.421 -5.986 1.00 91.50 75 ASN A N 1
ATOM 585 C CA . ASN A 1 75 ? -1.449 -8.927 -6.860 1.00 91.50 75 ASN A CA 1
ATOM 586 C C . ASN A 1 75 ? -1.263 -7.453 -7.277 1.00 91.50 75 ASN A C 1
ATOM 588 O O . ASN A 1 75 ? -1.653 -7.088 -8.382 1.00 91.50 75 ASN A O 1
ATOM 592 N N . TYR A 1 76 ? -0.729 -6.595 -6.397 1.00 90.50 76 TYR A N 1
ATOM 593 C CA . TYR A 1 76 ? -0.435 -5.198 -6.742 1.00 90.50 76 TYR A CA 1
ATOM 594 C C . TYR A 1 76 ? 0.763 -5.079 -7.681 1.00 90.50 76 TYR A C 1
ATOM 596 O O . TYR A 1 76 ? 0.732 -4.248 -8.580 1.00 90.50 76 TYR A O 1
ATOM 604 N N . ILE A 1 77 ? 1.786 -5.913 -7.497 1.00 88.38 77 ILE A N 1
ATOM 605 C CA . ILE A 1 77 ? 2.947 -5.977 -8.390 1.00 88.38 77 ILE A CA 1
ATOM 606 C C . ILE A 1 77 ? 2.51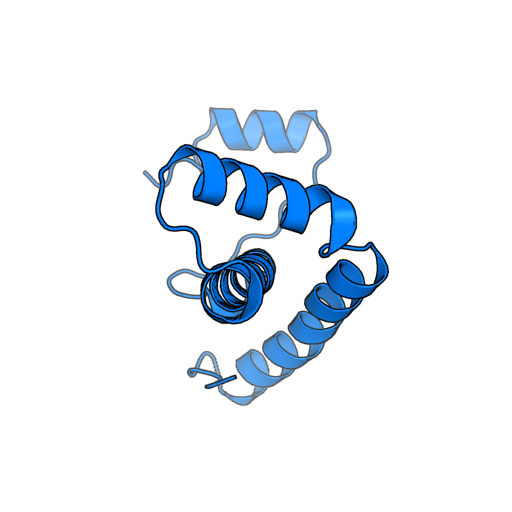6 -6.484 -9.772 1.00 88.38 77 ILE A C 1
ATOM 608 O O . ILE A 1 77 ? 2.758 -5.802 -10.759 1.00 88.38 77 ILE A O 1
ATOM 612 N N . ASP A 1 78 ? 1.772 -7.589 -9.838 1.00 88.88 78 ASP A N 1
ATOM 613 C CA . ASP A 1 78 ? 1.256 -8.167 -11.088 1.00 88.88 78 ASP A CA 1
ATOM 614 C C . ASP A 1 78 ? 0.308 -7.203 -11.829 1.00 88.88 78 ASP A C 1
ATOM 616 O O . ASP A 1 78 ? 0.124 -7.282 -13.044 1.00 88.88 78 ASP A O 1
ATOM 620 N N . HIS A 1 79 ? -0.353 -6.294 -11.102 1.00 84.31 79 HIS A N 1
ATOM 621 C CA . HIS A 1 79 ? -1.166 -5.251 -11.718 1.00 84.31 79 HIS A CA 1
ATOM 622 C C . HIS A 1 79 ? -0.308 -4.218 -12.455 1.00 84.31 79 HIS A C 1
ATOM 624 O O . HIS A 1 79 ? -0.729 -3.755 -13.514 1.00 84.31 79 HIS A O 1
ATOM 630 N N . LEU A 1 80 ? 0.888 -3.893 -11.953 1.00 82.50 80 LEU A N 1
ATOM 631 C CA . LEU A 1 80 ? 1.781 -2.942 -12.618 1.00 82.50 80 LEU A CA 1
ATOM 632 C C . LEU A 1 80 ? 2.207 -3.419 -13.997 1.00 82.50 80 LEU A C 1
ATOM 634 O O . LEU A 1 80 ? 2.288 -2.590 -14.893 1.00 82.50 80 LEU A O 1
ATOM 638 N N . ASP A 1 81 ? 2.414 -4.722 -14.195 1.00 80.19 81 ASP A N 1
ATOM 639 C CA . ASP A 1 81 ? 2.751 -5.260 -15.519 1.00 80.19 81 ASP A CA 1
ATOM 640 C C . ASP A 1 81 ? 1.688 -4.858 -16.556 1.00 80.19 81 ASP A C 1
ATOM 642 O O . ASP A 1 81 ? 2.009 -4.419 -17.659 1.00 80.19 81 ASP A O 1
ATOM 646 N N . LYS A 1 82 ? 0.409 -4.878 -16.159 1.00 79.38 82 LYS A N 1
ATOM 647 C CA . LYS A 1 82 ? -0.710 -4.432 -17.004 1.00 79.38 82 LYS A CA 1
ATOM 648 C C . LYS A 1 82 ? -0.751 -2.916 -17.181 1.00 79.38 82 LYS A C 1
ATOM 650 O O . LYS A 1 82 ? -1.113 -2.444 -18.255 1.00 79.38 82 LYS A O 1
ATOM 655 N N . VAL A 1 83 ? -0.423 -2.150 -16.137 1.00 79.25 83 VAL A N 1
ATOM 656 C CA . VAL A 1 83 ? -0.351 -0.680 -16.220 1.00 79.25 83 VAL A CA 1
ATOM 657 C C . VAL A 1 83 ? 0.760 -0.271 -17.188 1.00 79.25 83 VAL A C 1
ATOM 659 O O . VAL A 1 83 ? 0.533 0.571 -18.051 1.00 79.25 83 VAL A O 1
ATOM 662 N N . ILE A 1 84 ? 1.933 -0.905 -17.106 1.00 78.06 84 ILE A N 1
ATOM 663 C CA . ILE A 1 84 ? 3.087 -0.640 -17.974 1.00 78.06 84 ILE A CA 1
ATOM 664 C C . ILE A 1 84 ? 2.734 -0.910 -19.439 1.00 78.06 84 ILE A C 1
ATOM 666 O O . ILE A 1 84 ? 2.998 -0.061 -20.290 1.00 78.06 84 ILE A O 1
ATOM 670 N N . GLU A 1 85 ? 2.089 -2.042 -19.740 1.00 77.00 85 GLU A N 1
ATOM 671 C CA . GLU A 1 85 ? 1.601 -2.331 -21.095 1.00 77.00 85 GLU A CA 1
ATOM 672 C C . GLU A 1 85 ? 0.683 -1.217 -21.621 1.00 77.00 85 GLU A C 1
ATOM 674 O O . GLU A 1 85 ? 0.809 -0.794 -22.771 1.00 77.00 85 GLU A O 1
ATOM 679 N N . GLN A 1 86 ? -0.210 -0.692 -20.780 1.00 72.19 86 GLN A N 1
ATOM 680 C CA . GLN A 1 86 ? -1.117 0.383 -21.179 1.00 72.19 86 GLN A CA 1
ATOM 681 C C . GLN A 1 86 ? -0.422 1.729 -21.370 1.00 72.19 86 GLN A C 1
ATOM 683 O O . GLN A 1 86 ? -0.743 2.421 -22.333 1.00 72.19 86 GLN A O 1
ATOM 688 N N . VAL A 1 87 ? 0.542 2.090 -20.518 1.00 71.19 87 VAL A N 1
ATOM 689 C CA . VAL A 1 87 ? 1.347 3.314 -20.691 1.00 71.19 87 VAL A CA 1
ATOM 690 C C . VAL A 1 87 ? 2.075 3.290 -22.039 1.00 71.19 87 VAL A C 1
ATOM 692 O O . VAL A 1 87 ? 2.073 4.292 -22.756 1.00 71.19 87 VAL A O 1
ATOM 695 N N . ILE A 1 88 ? 2.620 2.131 -22.429 1.00 74.44 88 ILE A N 1
ATOM 696 C CA . ILE A 1 88 ? 3.282 1.943 -23.729 1.00 74.44 88 ILE A CA 1
ATOM 697 C C . ILE A 1 88 ? 2.281 2.109 -24.882 1.00 74.44 88 ILE A C 1
ATOM 699 O O . ILE A 1 88 ? 2.567 2.811 -25.851 1.00 74.44 88 ILE A O 1
ATOM 703 N N . VAL A 1 89 ? 1.095 1.496 -24.787 1.00 73.25 89 VAL A N 1
ATOM 704 C CA . VAL A 1 89 ? 0.048 1.590 -25.825 1.00 73.25 89 VAL A CA 1
ATOM 705 C C . VAL A 1 89 ? -0.489 3.016 -25.976 1.00 73.25 89 VAL A C 1
ATOM 707 O O . VAL A 1 89 ? -0.797 3.444 -27.088 1.00 73.25 89 VAL A O 1
ATOM 710 N N . LEU A 1 90 ? -0.596 3.757 -24.873 1.00 69.06 90 LEU A N 1
ATOM 711 C CA . LEU A 1 90 ? -1.128 5.119 -24.839 1.00 69.06 90 LEU A CA 1
ATOM 712 C C . LEU A 1 90 ? -0.075 6.199 -25.122 1.00 69.06 90 LEU A C 1
ATOM 714 O O . LEU A 1 90 ? -0.424 7.379 -25.096 1.00 69.06 90 LEU A O 1
ATOM 718 N N . ASN A 1 91 ? 1.177 5.818 -25.407 1.00 72.44 91 ASN A N 1
ATOM 719 C CA . ASN A 1 91 ? 2.295 6.734 -25.647 1.00 72.44 91 ASN A CA 1
ATOM 720 C C . ASN A 1 91 ? 2.406 7.802 -24.539 1.00 72.44 91 ASN A C 1
ATOM 722 O O . ASN A 1 91 ? 2.323 9.000 -24.810 1.00 72.44 91 ASN A O 1
ATOM 726 N N . ASP A 1 92 ? 2.517 7.333 -23.290 1.00 62.78 92 ASP A N 1
ATOM 727 C CA . ASP A 1 92 ? 2.593 8.135 -22.056 1.00 62.78 92 ASP A CA 1
ATOM 728 C C . ASP A 1 92 ? 1.290 8.867 -21.657 1.00 62.78 92 ASP A C 1
ATOM 730 O O . ASP A 1 92 ? 1.289 9.746 -20.794 1.00 62.78 92 ASP A O 1
ATOM 734 N N . GLY A 1 93 ? 0.153 8.504 -22.264 1.00 61.00 93 GLY A N 1
ATOM 735 C CA . GLY A 1 93 ? -1.174 8.987 -21.872 1.00 61.00 93 GLY A CA 1
ATOM 736 C C . GLY A 1 93 ? -1.703 8.365 -20.561 1.00 61.00 93 GLY A C 1
ATOM 737 O O . GLY A 1 93 ? -1.303 7.261 -20.193 1.00 61.00 93 GLY A O 1
ATOM 738 N N . PRO A 1 94 ? -2.631 9.039 -19.849 1.00 62.00 94 PRO A N 1
ATOM 739 C CA . PRO A 1 94 ? -3.173 8.555 -18.576 1.00 62.00 94 PRO A CA 1
ATOM 740 C C . PRO A 1 94 ? -3.976 7.256 -18.743 1.00 62.00 94 PRO A C 1
ATOM 742 O O . PRO A 1 94 ? -4.833 7.162 -19.623 1.00 62.00 94 PRO A O 1
ATOM 745 N N . THR A 1 95 ? -3.732 6.276 -17.867 1.00 62.69 95 THR A N 1
ATOM 746 C CA . THR A 1 95 ? -4.316 4.922 -17.975 1.00 62.69 95 THR A CA 1
ATOM 747 C C . THR A 1 95 ? -5.726 4.807 -17.385 1.00 62.69 95 THR A C 1
ATOM 749 O O . THR A 1 95 ? -6.493 3.936 -17.786 1.00 62.69 95 THR A O 1
ATOM 752 N N . GLY A 1 96 ? -6.115 5.718 -16.483 1.00 59.22 96 GLY A N 1
ATOM 753 C CA . GLY A 1 96 ? -7.463 5.763 -15.899 1.00 59.22 96 GLY A CA 1
ATOM 754 C C . GLY A 1 96 ? -7.846 4.533 -15.062 1.00 59.22 96 GLY A C 1
ATOM 755 O O . GLY A 1 96 ? -9.037 4.345 -14.796 1.00 59.22 96 GLY A O 1
ATOM 756 N N . MET A 1 97 ? -6.863 3.707 -14.686 1.00 57.28 97 MET A N 1
ATOM 757 C CA . MET A 1 97 ? -7.024 2.477 -13.901 1.00 57.28 97 MET A CA 1
ATOM 758 C C . MET A 1 97 ? -6.819 2.687 -12.402 1.00 57.28 97 MET A C 1
ATOM 760 O O . MET A 1 97 ? -6.060 3.600 -12.017 1.00 57.28 97 MET A O 1
#

Mean predicted aligned error: 7.23 Å